Protein AF-A0AA37T2Q0-F1 (afdb_monomer_lite)

Radius of gyration: 12.25 Å; chains: 1; bounding box: 32×24×27 Å

pLDDT: mean 86.4, std 13.65, range [36.94, 97.19]

Foldseek 3Di:
DPDDQDPVNVVLLVVLLCQLPVVCPDQDPQLNVVSCVLSVGLVSLQVCCVCVVVVVHDDPRADDPSSVSSNVSSVVSPSYDPPPD

Secondary structure (DSSP, 8-state):
------HHHHHHHHHHHHHHHTT-TT--HHHHHHHHHHTTSHHHHHHHIIIIIIS-PPPSSS-THHHHHHHHHHHHTT-SPTT--

Organism: NCBI:txid1431249

Structure (mmCIF, N/CA/C/O backbone):
data_AF-A0AA37T2Q0-F1
#
_entry.id   AF-A0AA37T2Q0-F1
#
loop_
_atom_site.group_PDB
_atom_site.id
_atom_site.type_symbol
_atom_site.label_atom_id
_atom_site.label_alt_id
_atom_site.label_comp_id
_atom_site.label_asym_id
_atom_site.label_entity_id
_atom_site.label_seq_id
_atom_site.pdbx_PDB_ins_code
_atom_site.Cartn_x
_atom_site.Cartn_y
_atom_site.Cartn_z
_atom_site.occupancy
_atom_site.B_iso_or_equiv
_atom_site.auth_seq_id
_atom_site.auth_comp_id
_atom_site.auth_asym_id
_atom_site.auth_atom_id
_atom_site.pdbx_PDB_model_num
ATOM 1 N N . MET A 1 1 ? -16.833 12.641 -5.711 1.00 36.94 1 MET A N 1
ATOM 2 C CA . MET A 1 1 ? -17.548 12.358 -4.449 1.00 36.94 1 MET A CA 1
ATOM 3 C C . MET A 1 1 ? -16.510 12.123 -3.368 1.00 36.94 1 MET A C 1
ATOM 5 O O . MET A 1 1 ? -15.803 11.126 -3.425 1.00 36.94 1 MET A O 1
ATOM 9 N N . THR A 1 2 ? -16.351 13.075 -2.455 1.00 47.72 2 THR A N 1
ATOM 10 C CA . THR A 1 2 ? -15.448 12.993 -1.299 1.00 47.72 2 THR A CA 1
ATOM 11 C C . THR A 1 2 ? -16.100 12.080 -0.263 1.00 47.72 2 THR A C 1
ATOM 13 O O . THR A 1 2 ? -17.030 12.483 0.430 1.00 47.72 2 THR A O 1
ATOM 16 N N . GLY A 1 3 ? -15.690 10.811 -0.225 1.00 54.59 3 GLY A N 1
ATOM 17 C CA . GLY A 1 3 ? -16.161 9.871 0.789 1.00 54.59 3 GLY A CA 1
ATOM 18 C C . GLY A 1 3 ? -15.563 10.244 2.140 1.00 54.59 3 GLY A C 1
ATOM 19 O O . GLY A 1 3 ? -14.345 10.233 2.294 1.00 54.59 3 GLY A O 1
ATOM 20 N N . VAL A 1 4 ? -16.405 10.597 3.110 1.00 57.84 4 VAL A N 1
ATOM 21 C CA . VAL A 1 4 ? -15.963 10.805 4.492 1.00 57.84 4 VAL A CA 1
ATOM 22 C C . VAL A 1 4 ? -15.482 9.457 5.031 1.00 57.84 4 VAL A C 1
ATOM 24 O O . VAL A 1 4 ? -16.276 8.529 5.163 1.00 57.84 4 VAL A O 1
ATOM 27 N N . LEU A 1 5 ? -14.182 9.342 5.314 1.00 60.84 5 LEU A N 1
ATOM 28 C CA . LEU A 1 5 ? -13.605 8.160 5.959 1.00 60.84 5 LEU A CA 1
ATOM 29 C C . LEU A 1 5 ? -14.262 7.946 7.320 1.00 60.84 5 LEU A C 1
ATOM 31 O O . LEU A 1 5 ? -14.194 8.826 8.186 1.00 60.84 5 LEU A O 1
ATOM 35 N N . THR A 1 6 ? -14.853 6.772 7.524 1.00 72.69 6 THR A N 1
ATOM 36 C CA . THR A 1 6 ? -15.393 6.404 8.832 1.00 72.69 6 THR A CA 1
ATOM 37 C C . THR A 1 6 ? -14.250 6.097 9.811 1.00 72.69 6 THR A C 1
ATOM 39 O O . THR A 1 6 ? -13.117 5.822 9.408 1.00 72.69 6 THR A O 1
ATOM 42 N N . VAL A 1 7 ? -14.512 6.155 11.122 1.00 71.44 7 VAL A N 1
ATOM 43 C CA . VAL A 1 7 ? -13.507 5.790 12.143 1.00 71.44 7 VAL A CA 1
ATOM 44 C C . VAL A 1 7 ? -12.965 4.361 11.934 1.00 71.44 7 VAL A C 1
ATOM 46 O O . VAL A 1 7 ? -11.742 4.202 11.967 1.00 71.44 7 VAL A O 1
ATOM 49 N N . PRO A 1 8 ? -13.803 3.345 11.633 1.00 76.31 8 PRO A N 1
ATOM 50 C CA . PRO A 1 8 ? -13.322 2.014 11.260 1.00 76.31 8 PRO A CA 1
ATOM 51 C C . PRO A 1 8 ? -12.381 2.009 10.048 1.00 76.31 8 PRO A C 1
ATOM 53 O O . PRO A 1 8 ? -11.364 1.317 10.058 1.00 76.31 8 PRO A O 1
ATOM 56 N N . ASP A 1 9 ? -12.673 2.810 9.021 1.00 81.00 9 ASP A N 1
ATOM 57 C CA . ASP A 1 9 ? -11.842 2.877 7.813 1.00 81.00 9 ASP A CA 1
ATOM 58 C C . ASP A 1 9 ? -10.457 3.450 8.114 1.00 81.00 9 ASP A C 1
ATOM 60 O O . ASP A 1 9 ? -9.445 2.912 7.664 1.00 81.00 9 ASP A O 1
ATOM 64 N N . ARG A 1 10 ? -10.392 4.497 8.945 1.00 85.25 10 ARG A N 1
ATOM 65 C CA . ARG A 1 10 ? -9.115 5.077 9.388 1.00 85.25 10 ARG A CA 1
ATOM 66 C C . ARG A 1 10 ? -8.265 4.067 10.157 1.00 85.25 10 ARG A C 1
ATOM 68 O O . ARG A 1 10 ? -7.056 4.019 9.953 1.00 85.25 10 ARG A O 1
ATOM 75 N N . GLN A 1 11 ? -8.882 3.247 11.009 1.00 89.56 11 GLN A N 1
ATOM 76 C CA . GLN A 1 11 ? -8.175 2.210 11.768 1.00 89.56 11 GLN A CA 1
ATOM 77 C C . GLN A 1 11 ? -7.622 1.107 10.863 1.00 89.56 11 GLN A C 1
ATOM 79 O O . GLN A 1 11 ? -6.489 0.666 11.060 1.00 89.56 11 GLN A O 1
ATOM 84 N N . LYS A 1 12 ? -8.384 0.688 9.845 1.00 90.88 12 LYS A N 1
ATOM 85 C CA . LYS A 1 12 ? -7.911 -0.279 8.846 1.00 90.88 12 LYS A CA 1
ATOM 86 C C . LYS A 1 12 ? -6.730 0.268 8.047 1.00 90.88 12 LYS A C 1
ATOM 88 O O . LYS A 1 12 ? -5.734 -0.429 7.889 1.00 90.88 12 LYS A O 1
ATOM 93 N N . ILE A 1 13 ? -6.812 1.521 7.599 1.00 94.25 13 ILE A N 1
ATOM 94 C CA . ILE A 1 13 ? -5.724 2.197 6.877 1.00 94.25 13 ILE A CA 1
ATOM 95 C C . ILE A 1 13 ? -4.470 2.306 7.748 1.00 94.25 13 ILE A C 1
ATOM 97 O O . ILE A 1 13 ? -3.377 1.980 7.288 1.00 94.25 13 ILE A O 1
ATOM 101 N N . ALA A 1 14 ? -4.614 2.736 9.004 1.00 93.38 14 ALA A N 1
ATOM 102 C CA . ALA A 1 14 ? -3.494 2.816 9.937 1.00 93.38 14 ALA A CA 1
ATOM 103 C C . ALA A 1 14 ? -2.856 1.436 10.155 1.00 93.38 14 ALA A C 1
ATOM 105 O O . ALA A 1 14 ? -1.644 1.289 10.042 1.00 93.38 14 ALA A O 1
ATOM 106 N N . SER A 1 15 ? -3.681 0.405 10.352 1.00 93.44 15 SER A N 1
ATOM 107 C CA . SER A 1 15 ? -3.210 -0.969 10.544 1.00 93.44 15 SER A CA 1
ATOM 108 C C . SER A 1 15 ? -2.479 -1.514 9.313 1.00 93.44 15 SER A C 1
ATOM 110 O O . SER A 1 15 ? -1.444 -2.157 9.467 1.00 93.44 15 SER A O 1
ATOM 112 N N . LEU A 1 16 ? -2.976 -1.222 8.103 1.00 94.19 16 LEU A N 1
ATOM 113 C CA . LEU A 1 16 ? -2.312 -1.551 6.838 1.00 94.19 16 LEU A CA 1
ATOM 114 C C . LEU A 1 16 ? -0.943 -0.870 6.741 1.00 94.19 16 LEU A C 1
ATOM 116 O O . LEU A 1 16 ? 0.052 -1.531 6.448 1.00 94.19 16 LEU A O 1
ATOM 120 N N . ARG A 1 17 ? -0.890 0.446 6.988 1.00 94.00 17 ARG A N 1
ATOM 121 C CA . ARG A 1 17 ? 0.359 1.219 6.954 1.00 94.00 17 ARG A CA 1
ATOM 122 C C . ARG A 1 17 ? 1.365 0.642 7.934 1.00 94.00 17 ARG A C 1
ATOM 124 O O . ARG A 1 17 ? 2.491 0.361 7.541 1.00 94.00 17 ARG A O 1
ATOM 131 N N . ASP A 1 18 ? 0.951 0.395 9.169 1.00 92.94 18 ASP A N 1
ATOM 132 C CA . ASP A 1 18 ? 1.841 -0.158 10.177 1.00 92.94 18 ASP A CA 1
ATOM 133 C C . ASP A 1 18 ? 2.314 -1.566 9.803 1.00 92.94 18 ASP A C 1
ATOM 135 O O . ASP A 1 18 ? 3.492 -1.873 9.954 1.00 92.94 18 ASP A O 1
ATOM 139 N N . ALA A 1 19 ? 1.429 -2.439 9.311 1.00 91.94 19 ALA A N 1
ATOM 140 C CA . ALA A 1 19 ? 1.798 -3.794 8.901 1.00 91.94 19 ALA A CA 1
ATOM 141 C C . ALA A 1 19 ? 2.819 -3.780 7.764 1.00 91.94 19 ALA A C 1
ATOM 143 O O . ALA A 1 19 ? 3.854 -4.439 7.860 1.00 91.94 19 ALA A O 1
ATOM 144 N N . PHE A 1 20 ? 2.578 -2.950 6.749 1.00 91.94 20 PHE A N 1
ATOM 145 C CA . PHE A 1 20 ? 3.503 -2.798 5.643 1.00 91.94 20 PHE A CA 1
ATOM 146 C C . PHE A 1 20 ? 4.841 -2.218 6.111 1.00 91.94 20 PHE A C 1
ATOM 148 O O . PHE A 1 20 ? 5.874 -2.836 5.864 1.00 91.94 20 PHE A O 1
ATOM 155 N N . MET A 1 21 ? 4.827 -1.086 6.826 1.00 88.94 21 MET A N 1
ATOM 156 C CA . MET A 1 21 ? 6.029 -0.362 7.261 1.00 88.94 21 MET A CA 1
ATOM 157 C C . MET A 1 21 ? 6.856 -1.122 8.301 1.00 88.94 21 MET A C 1
ATOM 159 O O . MET A 1 21 ? 8.082 -0.978 8.341 1.00 88.94 21 MET A O 1
ATOM 163 N N . ARG A 1 22 ? 6.234 -1.988 9.107 1.00 85.06 22 ARG A N 1
ATOM 164 C CA . ARG A 1 22 ? 6.966 -2.903 9.986 1.00 85.06 22 ARG A CA 1
ATOM 165 C C . ARG A 1 22 ? 7.816 -3.852 9.134 1.00 85.06 22 ARG A C 1
ATOM 167 O O . A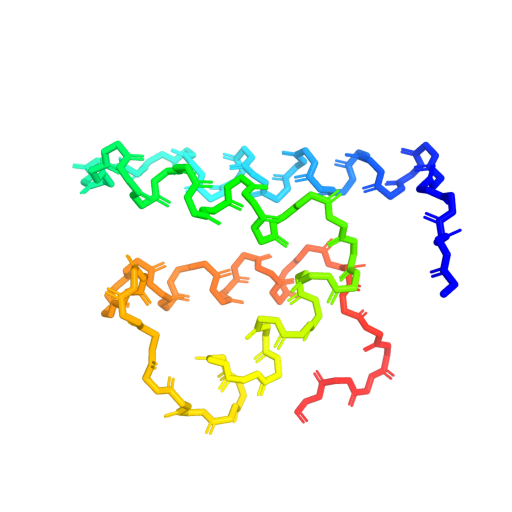RG A 1 22 ? 7.344 -4.518 8.212 1.00 85.06 22 ARG A O 1
ATOM 174 N N . ASN A 1 23 ? 9.108 -3.909 9.450 1.00 64.38 23 ASN A N 1
ATOM 175 C CA . ASN A 1 23 ? 10.130 -4.675 8.726 1.00 64.38 23 ASN A CA 1
ATOM 176 C C . ASN A 1 23 ? 10.468 -4.159 7.307 1.00 64.38 23 ASN A C 1
ATOM 178 O O . ASN A 1 23 ? 11.092 -4.888 6.535 1.00 64.38 23 ASN A O 1
ATOM 182 N N . ASN A 1 24 ? 10.102 -2.922 6.939 1.00 61.69 24 ASN A N 1
ATOM 183 C CA . ASN A 1 24 ? 10.490 -2.312 5.656 1.00 61.69 24 ASN A CA 1
ATOM 184 C C . ASN A 1 24 ? 11.902 -1.717 5.705 1.00 61.69 24 ASN A C 1
ATOM 186 O O . ASN A 1 24 ? 12.096 -0.506 5.695 1.00 61.69 24 ASN A O 1
ATOM 190 N N . MET A 1 25 ? 12.914 -2.579 5.705 1.00 53.91 25 MET A N 1
ATOM 191 C CA . MET A 1 25 ? 14.324 -2.169 5.724 1.00 53.91 25 MET A CA 1
ATOM 192 C C . MET A 1 25 ? 14.849 -1.562 4.397 1.00 53.91 25 MET A C 1
ATOM 194 O O . MET A 1 25 ? 16.053 -1.583 4.169 1.00 53.91 25 MET A O 1
ATOM 198 N N . SER A 1 26 ? 14.012 -1.024 3.492 1.00 71.94 26 SER A N 1
ATOM 199 C CA . SER A 1 26 ? 14.530 -0.482 2.212 1.00 71.94 26 SER A CA 1
ATOM 200 C C . SER A 1 26 ? 13.700 0.571 1.461 1.00 71.94 26 SER A C 1
ATOM 202 O O . SER A 1 26 ? 14.090 0.928 0.350 1.00 71.94 26 SER A O 1
ATOM 204 N N . LEU A 1 27 ? 12.588 1.093 2.001 1.00 86.38 27 LEU A N 1
ATOM 205 C CA . LEU A 1 27 ? 11.876 2.166 1.290 1.00 86.38 27 LEU A CA 1
ATOM 206 C C . LEU A 1 27 ? 12.683 3.463 1.335 1.00 86.38 27 LEU A C 1
ATOM 208 O O . LEU A 1 27 ? 13.087 3.922 2.403 1.00 86.38 27 LEU A O 1
ATOM 212 N N . GLN A 1 28 ? 12.884 4.074 0.170 1.00 89.88 28 GLN A N 1
ATOM 213 C CA . GLN A 1 28 ? 13.370 5.450 0.101 1.00 89.88 28 GLN A CA 1
ATOM 214 C C . GLN A 1 28 ? 12.256 6.424 0.504 1.00 89.88 28 GLN A C 1
ATOM 216 O O . GLN A 1 28 ? 11.076 6.090 0.395 1.00 89.88 28 GLN A O 1
ATOM 221 N N . SER A 1 29 ? 12.616 7.652 0.903 1.00 91.00 29 SER A N 1
ATOM 222 C CA . SER A 1 29 ? 11.643 8.670 1.345 1.00 91.00 29 SER A CA 1
ATOM 223 C C . SER A 1 29 ? 10.487 8.837 0.360 1.00 91.00 29 SER A C 1
ATOM 225 O O . SER A 1 29 ? 9.334 8.724 0.750 1.00 91.00 29 SER A O 1
ATOM 227 N N . HIS A 1 30 ? 10.788 8.980 -0.934 1.00 91.62 30 HIS A N 1
ATOM 228 C CA . HIS A 1 30 ? 9.758 9.175 -1.955 1.00 91.62 30 HIS A CA 1
ATOM 229 C C . HIS A 1 30 ? 8.799 7.977 -2.088 1.00 91.62 30 HIS A C 1
ATOM 231 O O . HIS A 1 30 ? 7.641 8.148 -2.454 1.00 91.62 30 HIS A O 1
ATOM 237 N N . GLN A 1 31 ? 9.260 6.757 -1.792 1.00 92.62 31 GLN A N 1
ATOM 238 C CA . GLN A 1 31 ? 8.414 5.561 -1.827 1.00 92.62 31 GLN A CA 1
ATOM 239 C C . GLN A 1 31 ? 7.520 5.498 -0.591 1.00 92.62 31 GLN A C 1
ATOM 241 O O . GLN A 1 31 ? 6.362 5.101 -0.686 1.00 92.62 31 GLN A O 1
ATOM 246 N N . THR A 1 32 ? 8.043 5.923 0.559 1.00 92.94 32 THR A N 1
ATOM 247 C CA . THR A 1 32 ? 7.262 6.099 1.784 1.00 92.94 32 THR A CA 1
ATOM 248 C C . THR A 1 32 ? 6.156 7.131 1.571 1.00 92.94 32 THR A C 1
ATOM 250 O O . THR A 1 32 ? 4.995 6.830 1.845 1.00 92.94 32 THR A O 1
ATOM 253 N N . ASP A 1 33 ? 6.486 8.296 1.008 1.00 94.62 33 ASP A N 1
ATOM 254 C CA . ASP A 1 33 ? 5.525 9.361 0.697 1.00 94.62 33 ASP A CA 1
ATOM 255 C C . ASP A 1 33 ? 4.433 8.863 -0.256 1.00 94.62 33 ASP A C 1
ATOM 257 O O . ASP A 1 33 ? 3.242 9.041 0.002 1.00 94.62 33 ASP A O 1
ATOM 261 N N . TYR A 1 34 ? 4.831 8.142 -1.306 1.00 95.69 34 TYR A N 1
ATOM 262 C CA . TYR A 1 34 ? 3.899 7.540 -2.253 1.00 95.69 34 TYR A CA 1
ATOM 263 C C . TYR A 1 34 ? 2.947 6.533 -1.592 1.00 95.69 34 TYR A C 1
ATOM 265 O O . TYR A 1 34 ? 1.751 6.507 -1.886 1.00 95.69 34 TYR A O 1
ATOM 273 N N . VAL A 1 35 ? 3.443 5.715 -0.659 1.00 95.06 35 VAL A N 1
ATOM 274 C CA . VAL A 1 35 ? 2.588 4.790 0.094 1.00 95.06 35 VAL A CA 1
ATOM 275 C C . VAL A 1 35 ? 1.587 5.564 0.942 1.00 95.06 35 VAL A C 1
ATOM 277 O O . VAL A 1 35 ? 0.411 5.198 0.950 1.00 95.06 35 VAL A O 1
ATOM 280 N N . PHE A 1 36 ? 2.005 6.637 1.621 1.00 95.25 36 PHE A N 1
ATOM 281 C CA . PHE A 1 36 ? 1.090 7.492 2.381 1.00 95.25 36 PHE A CA 1
ATOM 282 C C . PHE A 1 36 ? 0.014 8.116 1.489 1.00 95.25 36 PHE A C 1
ATOM 284 O O . PHE A 1 36 ? -1.158 8.051 1.857 1.00 95.25 36 PHE A O 1
ATOM 291 N N . GLU A 1 37 ? 0.380 8.620 0.310 1.00 95.88 37 GLU A N 1
ATOM 292 C CA . GLU A 1 37 ? -0.556 9.175 -0.675 1.00 95.88 37 GLU A CA 1
ATOM 293 C C . GLU A 1 37 ? -1.596 8.135 -1.121 1.00 95.88 37 GLU A C 1
ATOM 295 O O . GLU A 1 37 ? -2.802 8.358 -1.016 1.00 95.88 37 GLU A O 1
ATOM 300 N N . VAL A 1 38 ? -1.146 6.955 -1.555 1.00 95.81 38 VAL A N 1
ATOM 301 C CA . VAL A 1 38 ? -2.031 5.871 -2.019 1.00 95.81 38 VAL A CA 1
ATOM 302 C C . VAL A 1 38 ? -2.993 5.415 -0.924 1.00 95.81 38 VAL A C 1
ATOM 304 O O . VAL A 1 38 ? -4.149 5.079 -1.192 1.00 95.81 38 VAL A O 1
ATOM 307 N N . THR A 1 39 ? -2.511 5.387 0.314 1.00 95.12 39 THR A N 1
ATOM 308 C CA . THR A 1 39 ? -3.272 4.920 1.474 1.00 95.12 39 THR A CA 1
ATOM 309 C C . THR A 1 39 ? -4.062 6.024 2.163 1.00 95.12 39 THR A C 1
ATOM 311 O O . THR A 1 39 ? -4.623 5.776 3.223 1.00 95.12 39 THR A O 1
ATOM 314 N N . ASP A 1 40 ? -4.135 7.233 1.601 1.00 93.56 40 ASP A N 1
ATOM 315 C CA . ASP A 1 40 ? -4.901 8.329 2.204 1.00 93.56 40 ASP A CA 1
ATOM 316 C C . ASP A 1 40 ? -6.406 8.028 2.247 1.00 93.56 40 ASP A C 1
ATOM 318 O O . ASP A 1 40 ? -7.109 8.424 3.173 1.00 93.56 40 ASP A O 1
ATOM 322 N N . THR A 1 41 ? -6.900 7.245 1.284 1.00 92.44 41 THR A N 1
ATOM 323 C CA . THR A 1 41 ? -8.307 6.836 1.205 1.00 92.44 41 THR A CA 1
ATOM 324 C C . THR A 1 41 ? -8.452 5.362 0.842 1.00 92.44 41 THR A C 1
ATOM 326 O O . THR A 1 41 ? -7.602 4.781 0.166 1.00 92.44 41 THR A O 1
ATOM 329 N N . ILE A 1 42 ? -9.584 4.755 1.218 1.00 92.25 42 ILE A N 1
ATOM 330 C CA . ILE A 1 42 ? -9.928 3.387 0.797 1.00 92.25 42 ILE A CA 1
ATOM 331 C C . ILE A 1 42 ? -9.973 3.276 -0.730 1.00 92.25 42 ILE A C 1
ATOM 333 O O . ILE A 1 42 ? -9.478 2.302 -1.291 1.00 92.25 42 ILE A O 1
ATOM 337 N N . GLN A 1 43 ? -10.533 4.275 -1.415 1.00 91.75 43 GLN A N 1
ATOM 338 C CA . GLN A 1 43 ? -10.615 4.289 -2.873 1.00 91.75 43 GLN A CA 1
ATOM 339 C C . GLN A 1 43 ? -9.224 4.324 -3.516 1.00 91.75 43 GLN A C 1
ATOM 341 O O . GLN A 1 43 ? -9.018 3.675 -4.541 1.00 91.75 43 GLN A O 1
ATOM 346 N N . GLY A 1 44 ? -8.271 5.044 -2.915 1.00 95.12 44 GLY A N 1
ATOM 347 C CA . GLY A 1 44 ? -6.868 5.049 -3.335 1.00 95.12 44 GLY A CA 1
ATOM 348 C C . GLY A 1 44 ? -6.251 3.653 -3.264 1.00 95.12 44 GLY A C 1
ATOM 349 O O . GLY A 1 44 ? -5.713 3.167 -4.259 1.00 95.12 44 GLY A O 1
ATOM 350 N N . ILE A 1 45 ? -6.447 2.962 -2.140 1.00 96.12 45 ILE A N 1
ATOM 351 C CA . ILE A 1 45 ? -5.965 1.590 -1.917 1.00 96.12 45 ILE A CA 1
ATOM 352 C C . ILE A 1 45 ? -6.600 0.611 -2.909 1.00 96.12 45 ILE A C 1
ATOM 354 O O . ILE A 1 45 ? -5.905 -0.181 -3.542 1.00 96.12 45 ILE A O 1
ATOM 358 N N . GLN A 1 46 ? -7.920 0.678 -3.089 1.00 94.62 46 GLN A N 1
ATOM 359 C CA . GLN A 1 46 ? -8.645 -0.188 -4.023 1.00 94.62 46 GLN A CA 1
ATOM 360 C C . GLN A 1 46 ? -8.210 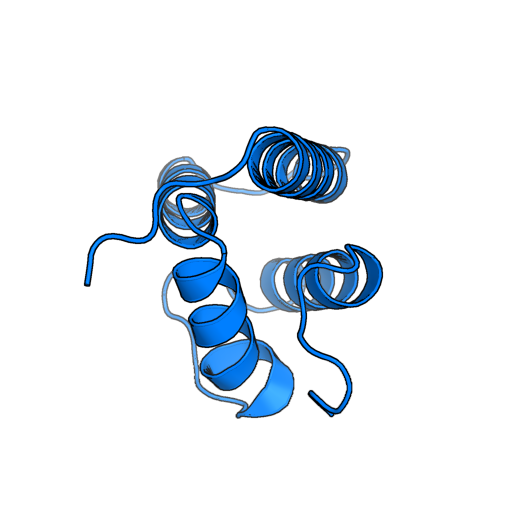0.053 -5.472 1.00 94.62 46 GLN A C 1
ATOM 362 O O . GLN A 1 46 ? -8.018 -0.896 -6.234 1.00 94.62 46 GLN A O 1
ATOM 367 N N . ARG A 1 47 ? -8.019 1.321 -5.859 1.00 95.19 47 ARG A N 1
ATOM 368 C CA . ARG A 1 47 ? -7.514 1.682 -7.185 1.00 95.19 47 ARG A CA 1
ATOM 369 C C . ARG A 1 47 ? -6.099 1.155 -7.393 1.00 95.19 47 ARG A C 1
ATOM 371 O O . ARG A 1 47 ? -5.840 0.582 -8.446 1.00 95.19 47 ARG A O 1
ATOM 378 N N . PHE A 1 48 ? -5.220 1.338 -6.411 1.00 97.19 48 PHE A N 1
ATOM 379 C CA . PHE A 1 48 ? -3.859 0.816 -6.443 1.00 97.19 48 PHE A CA 1
ATOM 380 C C . PHE A 1 48 ? -3.859 -0.700 -6.630 1.00 97.19 48 PHE A C 1
ATOM 382 O O . PHE A 1 48 ? -3.219 -1.194 -7.552 1.00 97.19 48 PHE A O 1
ATOM 389 N N . HIS A 1 49 ? -4.634 -1.424 -5.818 1.00 96.38 49 HIS A N 1
ATOM 390 C CA . HIS A 1 49 ? -4.734 -2.878 -5.900 1.00 96.38 49 HIS A CA 1
ATOM 391 C C . HIS A 1 49 ? -5.182 -3.341 -7.287 1.00 96.38 49 HIS A C 1
ATOM 393 O O . HIS A 1 49 ? -4.559 -4.209 -7.893 1.00 96.38 49 HIS A O 1
ATOM 399 N N . ARG A 1 50 ? -6.247 -2.732 -7.820 1.00 95.69 50 ARG A N 1
ATOM 400 C CA . ARG A 1 50 ? -6.774 -3.089 -9.140 1.00 95.69 50 ARG A CA 1
ATOM 401 C C . ARG A 1 50 ? -5.735 -2.914 -10.249 1.00 95.69 50 ARG A C 1
ATOM 403 O O . ARG A 1 50 ? -5.684 -3.753 -11.133 1.00 95.69 50 ARG A O 1
ATOM 410 N N . LEU A 1 51 ? -4.955 -1.836 -10.217 1.00 96.25 51 LEU A N 1
ATOM 411 C CA . LEU A 1 51 ? -3.958 -1.557 -11.253 1.00 96.25 51 LEU A CA 1
ATOM 412 C C . LEU A 1 51 ? -2.720 -2.444 -11.087 1.00 96.25 51 LEU A C 1
ATOM 414 O O . LEU A 1 51 ? -2.332 -3.150 -12.007 1.00 96.25 51 LEU A O 1
ATOM 418 N N . TYR A 1 52 ? -2.129 -2.442 -9.896 1.00 96.75 52 TYR A N 1
ATOM 419 C CA . TYR A 1 52 ? -0.752 -2.903 -9.712 1.00 96.75 52 TYR A CA 1
ATOM 420 C C . TYR A 1 52 ? -0.628 -4.250 -8.996 1.00 96.75 52 TYR A C 1
ATOM 422 O O . TYR A 1 52 ? 0.443 -4.840 -9.020 1.00 96.75 52 TYR A O 1
ATOM 430 N N . CYS A 1 53 ? -1.695 -4.736 -8.354 1.00 95.31 53 CYS A N 1
ATOM 431 C CA . CYS A 1 53 ? -1.707 -6.059 -7.721 1.00 95.31 53 CYS A CA 1
ATOM 432 C C . CYS A 1 53 ? -2.453 -7.089 -8.575 1.00 95.31 53 CYS A C 1
ATOM 434 O O . CYS A 1 53 ? -1.976 -8.205 -8.742 1.00 95.31 53 CYS A O 1
ATOM 436 N N . ALA A 1 54 ? -3.617 -6.714 -9.116 1.00 94.00 54 ALA A N 1
ATOM 437 C CA . ALA A 1 54 ? -4.434 -7.585 -9.964 1.00 94.00 54 ALA A CA 1
ATOM 438 C C . ALA A 1 54 ? -4.221 -7.340 -11.468 1.00 94.00 54 ALA A C 1
ATOM 440 O O . ALA A 1 54 ? -4.328 -8.268 -12.262 1.00 94.00 54 ALA A O 1
ATOM 441 N N . GLY A 1 55 ? -3.951 -6.092 -11.862 1.00 90.00 55 GLY A N 1
ATOM 442 C CA . GLY A 1 55 ? -3.861 -5.680 -13.267 1.00 90.00 55 GLY A CA 1
ATOM 443 C C . GLY A 1 55 ? -2.488 -5.856 -13.918 1.00 90.00 55 GLY A C 1
ATOM 444 O O . GLY A 1 55 ? -2.385 -5.639 -15.119 1.00 90.00 55 GLY A O 1
ATOM 445 N N . ASP A 1 56 ? -1.460 -6.244 -13.153 1.00 84.31 56 ASP A N 1
ATOM 446 C CA . ASP A 1 56 ? -0.057 -6.380 -13.596 1.00 84.31 56 ASP A CA 1
ATOM 447 C C . ASP A 1 56 ? 0.536 -5.106 -14.250 1.00 84.31 56 ASP A C 1
ATOM 449 O O . ASP A 1 56 ? 1.551 -5.146 -14.950 1.00 84.31 56 ASP A O 1
ATOM 453 N N . ASP A 1 57 ? -0.075 -3.936 -14.009 1.00 93.00 57 ASP A N 1
ATOM 454 C CA . ASP A 1 57 ? 0.474 -2.659 -14.462 1.00 93.00 57 ASP A CA 1
ATOM 455 C C . ASP A 1 57 ? 1.782 -2.346 -13.720 1.00 93.00 57 ASP A C 1
ATOM 457 O O . ASP A 1 57 ? 1.962 -2.634 -12.533 1.00 93.00 57 ASP A O 1
ATOM 461 N N . LYS A 1 58 ? 2.704 -1.656 -14.400 1.00 92.81 58 LYS A N 1
ATOM 462 C CA . LYS A 1 58 ? 3.966 -1.222 -13.788 1.00 92.81 58 LYS A CA 1
ATOM 463 C C . LYS A 1 58 ? 3.764 0.039 -12.961 1.00 92.81 58 LYS A C 1
ATOM 465 O O . LYS A 1 58 ? 3.380 1.084 -13.486 1.00 92.81 58 LYS A O 1
ATOM 470 N N . ASN A 1 59 ? 4.125 -0.032 -11.686 1.00 94.94 59 ASN A N 1
ATOM 471 C CA . ASN A 1 59 ? 4.150 1.125 -10.807 1.00 94.94 59 ASN A CA 1
ATOM 472 C C . ASN A 1 59 ? 5.572 1.727 -10.733 1.00 94.94 59 ASN A C 1
ATOM 474 O O . ASN A 1 59 ? 6.513 1.021 -10.366 1.00 94.94 59 ASN A O 1
ATOM 478 N N . PRO A 1 60 ? 5.755 3.019 -11.065 1.00 93.31 60 PRO A N 1
ATOM 479 C CA . PRO A 1 60 ? 7.080 3.641 -11.116 1.00 93.31 60 PRO A CA 1
ATOM 480 C C . PRO A 1 60 ? 7.689 3.943 -9.737 1.00 93.31 60 PRO A C 1
ATOM 482 O O . PRO A 1 60 ? 8.891 4.180 -9.650 1.00 93.31 60 PRO A O 1
ATOM 485 N N . TYR A 1 61 ? 6.891 3.935 -8.667 1.00 94.31 61 TYR A N 1
ATOM 486 C CA . TYR A 1 61 ? 7.321 4.316 -7.317 1.00 94.31 61 TYR A CA 1
ATOM 487 C C . TYR A 1 61 ? 7.448 3.116 -6.376 1.00 94.31 61 TYR A C 1
ATOM 489 O O . TYR A 1 61 ? 8.324 3.098 -5.510 1.00 94.31 61 TYR A O 1
ATOM 497 N N . LEU A 1 62 ? 6.611 2.091 -6.552 1.00 92.88 62 LEU A N 1
ATOM 498 C CA . LEU A 1 62 ? 6.631 0.877 -5.741 1.00 92.88 62 LEU A CA 1
ATOM 499 C C . LEU A 1 62 ? 6.648 -0.360 -6.638 1.00 92.88 62 LEU A C 1
ATOM 501 O O . LEU A 1 62 ? 5.675 -0.638 -7.322 1.00 92.88 62 LEU A O 1
ATOM 505 N N . PHE A 1 63 ? 7.738 -1.120 -6.626 1.00 92.44 63 PHE A N 1
ATOM 506 C CA . PHE A 1 63 ? 7.940 -2.254 -7.533 1.00 92.44 63 PHE A CA 1
ATOM 507 C C . PHE A 1 63 ? 8.733 -3.385 -6.866 1.00 92.44 63 PHE A C 1
ATOM 509 O O . PHE A 1 63 ? 9.279 -3.229 -5.766 1.00 92.44 63 PHE A O 1
ATOM 516 N N . GLY A 1 64 ? 8.790 -4.537 -7.541 1.00 91.00 64 GLY A N 1
ATOM 517 C CA . GLY A 1 64 ? 9.467 -5.739 -7.055 1.00 91.00 64 GLY A CA 1
ATOM 518 C C . GLY A 1 64 ? 8.924 -6.193 -5.699 1.00 91.00 64 GLY A C 1
ATOM 519 O O . GLY A 1 64 ? 7.738 -6.057 -5.415 1.00 91.00 64 GLY A O 1
ATOM 520 N N . ARG A 1 65 ? 9.816 -6.641 -4.809 1.00 90.69 65 ARG A N 1
ATOM 521 C CA . ARG A 1 65 ? 9.432 -7.192 -3.499 1.00 90.69 65 ARG A CA 1
ATOM 522 C C . ARG A 1 65 ? 8.607 -6.231 -2.632 1.00 90.69 65 ARG A C 1
ATOM 524 O O . ARG A 1 65 ? 7.788 -6.684 -1.837 1.00 90.69 65 ARG A O 1
ATOM 531 N N . ASN A 1 66 ? 8.818 -4.919 -2.764 1.00 91.44 66 ASN A N 1
ATOM 532 C CA . ASN A 1 66 ? 8.042 -3.930 -2.015 1.00 91.44 66 ASN A CA 1
ATOM 533 C C . ASN A 1 66 ? 6.596 -3.851 -2.520 1.00 91.44 66 ASN A C 1
ATOM 535 O O . ASN A 1 66 ? 5.685 -3.724 -1.704 1.00 91.44 66 ASN A O 1
ATOM 539 N N . LEU A 1 67 ? 6.385 -3.971 -3.835 1.00 93.69 67 LEU A N 1
ATOM 540 C CA . LEU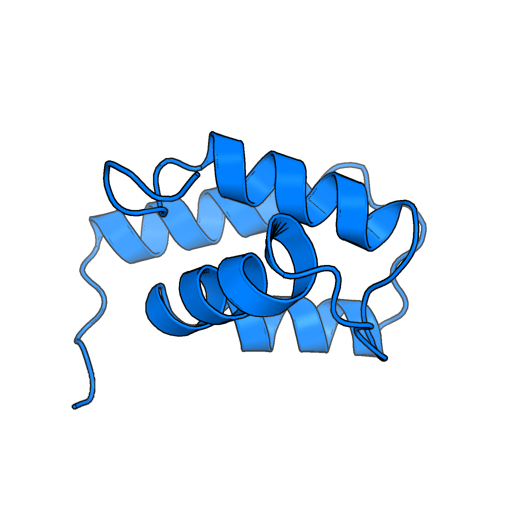 A 1 67 ? 5.047 -4.061 -4.420 1.00 93.69 67 LEU A CA 1
ATOM 541 C C . LEU A 1 67 ? 4.357 -5.357 -3.993 1.00 93.69 67 LEU A C 1
ATOM 543 O O . LEU A 1 67 ? 3.251 -5.292 -3.467 1.00 93.69 67 LEU A O 1
ATOM 547 N N . ASP A 1 68 ? 5.040 -6.498 -4.113 1.00 93.19 68 ASP A N 1
ATOM 548 C CA . ASP A 1 68 ? 4.488 -7.810 -3.746 1.00 93.19 68 ASP A CA 1
ATOM 549 C C . ASP A 1 68 ? 4.019 -7.833 -2.286 1.00 93.19 68 ASP A C 1
ATOM 551 O O . ASP A 1 68 ? 2.886 -8.215 -1.980 1.00 93.19 68 ASP A O 1
ATOM 555 N N . LYS A 1 69 ? 4.875 -7.352 -1.372 1.00 92.12 69 LYS A N 1
ATOM 556 C CA . LYS A 1 69 ? 4.546 -7.256 0.053 1.00 92.12 69 LYS A CA 1
ATOM 557 C C . LYS A 1 69 ? 3.361 -6.322 0.274 1.00 92.12 69 LYS A C 1
ATOM 559 O O . LYS A 1 69 ? 2.445 -6.667 1.013 1.00 92.12 69 LYS A O 1
ATOM 564 N N . PHE A 1 70 ? 3.341 -5.154 -0.367 1.00 94.31 70 PHE A N 1
ATOM 565 C CA . PHE A 1 70 ? 2.236 -4.218 -0.189 1.00 94.31 70 PHE A CA 1
ATOM 566 C C . PHE A 1 70 ? 0.905 -4.799 -0.683 1.00 94.31 70 PHE A C 1
ATOM 568 O O . PHE A 1 70 ? -0.107 -4.685 0.005 1.00 94.31 70 PHE A O 1
ATOM 575 N N . CYS A 1 71 ? 0.911 -5.501 -1.818 1.00 95.19 71 CYS A N 1
ATOM 576 C CA . CYS A 1 71 ? -0.256 -6.209 -2.340 1.00 95.19 71 CYS A CA 1
ATOM 577 C C . CYS A 1 71 ? -0.755 -7.307 -1.390 1.00 95.19 71 CYS A C 1
ATOM 579 O O . CYS A 1 71 ? -1.965 -7.436 -1.175 1.00 95.19 71 CYS A O 1
ATOM 581 N N . GLN A 1 72 ? 0.155 -8.058 -0.765 1.00 94.19 72 GLN A N 1
ATOM 582 C CA . GLN A 1 72 ? -0.193 -9.056 0.247 1.00 94.19 72 GLN A CA 1
ATOM 583 C C . GLN A 1 72 ? -0.857 -8.420 1.480 1.00 94.19 72 GLN A C 1
ATOM 585 O O . GLN A 1 72 ? -1.883 -8.917 1.957 1.00 94.19 72 GLN A O 1
ATOM 590 N N . GLU A 1 73 ? -0.313 -7.305 1.973 1.00 94.75 73 GLU A N 1
ATOM 591 C CA . GLU A 1 73 ? -0.872 -6.587 3.124 1.00 94.75 73 GLU A CA 1
ATOM 592 C C . GLU A 1 73 ? -2.249 -5.987 2.802 1.00 94.75 73 GLU A C 1
ATOM 594 O O . GLU A 1 73 ? -3.187 -6.126 3.589 1.00 94.75 73 GLU A O 1
ATOM 599 N N . ILE A 1 74 ? -2.428 -5.396 1.613 1.00 95.12 74 ILE A N 1
ATOM 600 C CA . ILE A 1 74 ? -3.738 -4.902 1.162 1.00 95.12 74 ILE A CA 1
ATOM 601 C C . ILE A 1 74 ? -4.757 -6.045 1.122 1.00 95.12 74 ILE A C 1
ATOM 603 O O . ILE A 1 74 ? -5.861 -5.896 1.651 1.00 95.12 74 ILE A O 1
ATOM 607 N N . THR A 1 75 ? -4.390 -7.194 0.553 1.00 93.81 75 THR A N 1
ATOM 608 C CA . THR A 1 75 ? -5.274 -8.367 0.458 1.00 93.81 75 THR A CA 1
ATOM 609 C C . THR A 1 75 ? -5.696 -8.870 1.841 1.00 93.81 75 THR A C 1
ATOM 611 O O . THR A 1 75 ? -6.851 -9.238 2.050 1.00 93.81 75 THR A O 1
ATOM 614 N N . SER A 1 76 ? -4.784 -8.816 2.811 1.00 91.31 76 SER A N 1
ATOM 615 C CA . SER A 1 76 ? -5.014 -9.285 4.183 1.00 91.31 76 SER A CA 1
ATOM 616 C C . SER A 1 76 ? -5.738 -8.262 5.072 1.00 91.31 76 SER A C 1
ATOM 618 O O . SER A 1 76 ? -6.235 -8.611 6.140 1.00 91.31 76 SER A O 1
ATOM 620 N N . SER A 1 77 ? -5.833 -7.000 4.642 1.00 90.38 77 SER A N 1
ATOM 621 C CA . SER A 1 77 ? -6.347 -5.887 5.458 1.00 90.38 77 SER A CA 1
ATOM 622 C C . SER A 1 77 ? -7.874 -5.831 5.620 1.00 90.38 77 SER A C 1
ATOM 624 O O . SER A 1 77 ? -8.381 -5.087 6.462 1.00 90.38 77 SER A O 1
ATOM 626 N N . GLY A 1 78 ? -8.640 -6.548 4.788 1.00 88.69 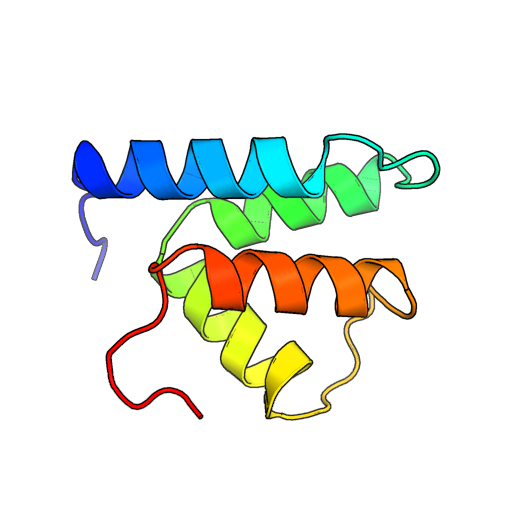78 GLY A N 1
ATOM 627 C CA . GLY A 1 78 ? -10.107 -6.444 4.768 1.00 88.69 78 GLY A CA 1
ATOM 628 C C . GLY A 1 78 ? -10.640 -5.074 4.304 1.00 88.69 78 GLY A C 1
ATOM 629 O O . GLY A 1 78 ? -11.754 -4.683 4.676 1.00 88.69 78 GLY A O 1
ATOM 630 N N . ILE A 1 79 ? -9.834 -4.319 3.544 1.00 90.44 79 ILE A N 1
ATOM 631 C CA . ILE A 1 79 ? -10.205 -3.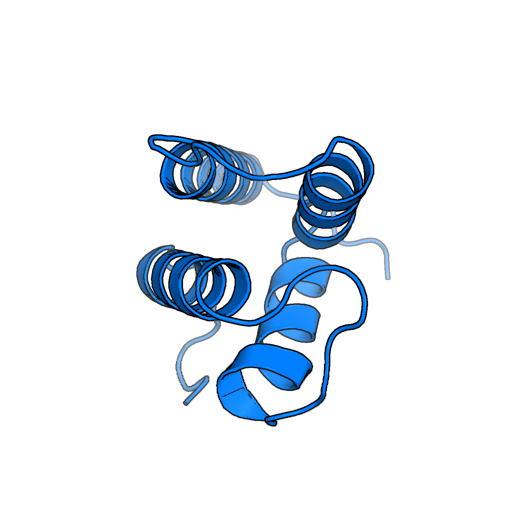047 2.886 1.00 90.44 79 ILE A CA 1
ATOM 632 C C . ILE A 1 79 ? -10.832 -3.290 1.503 1.00 90.44 79 ILE A C 1
ATOM 634 O O . ILE A 1 79 ? -11.620 -2.477 1.006 1.00 90.44 79 ILE A O 1
ATOM 638 N N . LEU A 1 80 ? -10.484 -4.408 0.865 1.00 89.69 80 LEU A N 1
ATOM 639 C CA . LEU A 1 80 ? -11.009 -4.766 -0.446 1.00 89.69 80 LEU A CA 1
ATOM 640 C C . LEU A 1 80 ? -12.491 -5.170 -0.359 1.00 89.69 80 LEU A C 1
ATOM 642 O O . LEU A 1 80 ? -12.902 -5.803 0.618 1.00 89.69 80 LEU A O 1
ATOM 646 N N . PRO A 1 81 ? -13.306 -4.820 -1.368 1.00 80.06 81 PRO A N 1
ATOM 647 C CA . PRO A 1 81 ? -14.696 -5.244 -1.422 1.00 80.06 81 PRO A CA 1
ATOM 648 C C . PRO A 1 81 ? -14.793 -6.756 -1.670 1.00 80.06 81 PRO A C 1
ATOM 650 O O . PRO A 1 81 ? -13.926 -7.364 -2.301 1.00 80.06 81 PRO A O 1
ATOM 653 N N . ILE A 1 82 ? -15.880 -7.362 -1.192 1.00 65.31 82 ILE A N 1
ATOM 654 C CA . ILE A 1 82 ? -16.175 -8.785 -1.399 1.00 65.31 82 ILE A CA 1
ATOM 655 C C . ILE A 1 82 ? -16.242 -9.056 -2.912 1.00 65.31 82 ILE A C 1
ATOM 657 O O . ILE A 1 82 ? -17.052 -8.451 -3.609 1.00 65.31 82 ILE A O 1
ATOM 661 N N . GLY A 1 83 ? -15.384 -9.952 -3.413 1.00 60.16 83 GLY A N 1
ATOM 662 C CA . GLY A 1 83 ? -15.312 -10.314 -4.836 1.00 60.16 83 GLY A CA 1
ATOM 663 C C . GLY A 1 83 ? -14.203 -9.630 -5.644 1.00 60.16 83 GLY A C 1
ATOM 664 O O . GLY A 1 83 ? -14.106 -9.884 -6.839 1.00 60.16 83 GLY A O 1
ATOM 665 N N . ALA A 1 84 ? -13.347 -8.810 -5.024 1.00 58.34 84 ALA A N 1
ATOM 666 C CA . ALA A 1 84 ? -12.107 -8.345 -5.647 1.00 58.34 84 ALA A CA 1
ATOM 667 C C . ALA A 1 84 ? -11.086 -9.500 -5.712 1.00 58.34 84 ALA A C 1
ATOM 669 O O . ALA A 1 84 ? -10.268 -9.663 -4.808 1.00 58.34 84 ALA A O 1
ATOM 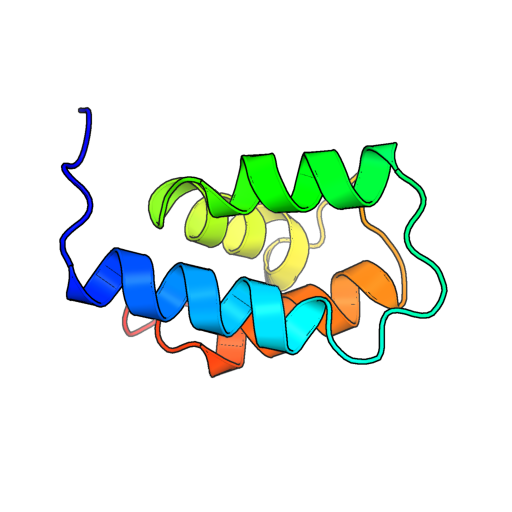670 N N . ARG A 1 85 ? -11.190 -10.341 -6.742 1.00 50.56 85 ARG A N 1
ATOM 671 C CA . ARG A 1 85 ? -10.165 -11.307 -7.152 1.00 50.56 85 ARG A CA 1
ATOM 672 C C . ARG A 1 85 ? -9.669 -10.944 -8.537 1.00 50.56 85 ARG A C 1
ATOM 674 O O . ARG A 1 85 ? -10.532 -10.603 -9.374 1.00 50.56 85 ARG A O 1
#

Sequence (85 aa):
MTGVLTVPDRQKIASLRDAFMRNNMSLQSHQTDYVFEVTDTIQGIQRFHRLYCAGDDKNPYLFGRNLDKFCQEITSSGILPIGAR